Protein AF-A0A497G933-F1 (afdb_monomer)

Radius of gyration: 15.84 Å; Cα contacts (8 Å, |Δi|>4): 96; chains: 1; bounding box: 42×22×44 Å

Sequence (121 aa):
KSIERIADHAQKIASNLLKLVDDIKSKEEVFNKIKEIIISVQGTFKDSVKAFIERKRELAHHLLNARAKKFAENEAKWVNKVIVLNDIRMFALLRLILDSLQRITDYSMDIAEATIDLTVK

pLDDT: mean 89.26, std 9.26, range [53.56, 98.31]

Mean predicted aligned error: 4.33 Å

Foldseek 3Di:
DLVVLLVVLVVLLVVLVVVCVVVCVVPVVLVVLVVVLVVVLVVLLVQLVVCLVVLPLVSLVVSLVVLVPPLVVSVVVSLVVVVVVVDPSNSVSVVSNSVSSNSSSVSSNVSSVVSNVVNVD

Nearest PDB structures (foldseek):
  2mey-assembly1_A  TM=4.871E-01  e=1.724E+00  Blomia tropicalis
  6ch2-assembly1_D  TM=3.378E-01  e=4.302E+00  Salmonella enterica subsp. enterica serovar Typhimurium str. LT2
  6ixe-assembly1_A  TM=1.862E-01  e=4.791E+00  Homo sapiens

Solvent-accessible surface area (backbone atoms only — not comparable to full-atom values): 6446 Å² total; per-residue (Å²): 109,49,69,60,53,37,51,54,29,52,50,52,35,53,61,42,48,62,78,40,58,84,52,43,81,84,41,46,71,61,54,53,54,53,49,53,51,51,53,54,43,51,49,49,37,53,52,18,52,48,18,40,77,68,60,35,46,69,57,19,54,50,51,58,64,49,56,81,60,54,54,67,59,52,48,55,60,47,53,62,61,47,62,75,66,77,45,68,68,59,44,53,42,53,46,56,35,50,56,32,48,51,49,36,46,52,36,22,42,55,40,14,51,54,25,40,64,71,60,76,113

Structure (mmCIF, N/CA/C/O backbone):
data_AF-A0A497G933-F1
#
_entry.id   AF-A0A497G933-F1
#
loop_
_atom_site.group_PDB
_atom_site.id
_atom_site.type_symbol
_atom_site.label_atom_id
_atom_site.label_alt_id
_atom_site.label_comp_id
_atom_site.label_asym_id
_atom_site.label_entity_id
_atom_site.label_seq_id
_atom_site.pdbx_PDB_ins_code
_atom_site.Cartn_x
_atom_site.Cartn_y
_atom_site.Cartn_z
_atom_site.occupancy
_atom_site.B_iso_or_equiv
_atom_site.auth_seq_id
_atom_site.auth_comp_id
_atom_site.auth_asym_id
_atom_site.auth_atom_id
_atom_site.pdbx_PDB_model_num
ATOM 1 N N . LYS A 1 1 ? -6.729 -10.642 9.538 1.00 89.19 1 LYS A N 1
ATOM 2 C CA . LYS A 1 1 ? -6.641 -10.996 8.099 1.00 89.19 1 LYS A CA 1
ATOM 3 C C . LYS A 1 1 ? -6.133 -9.838 7.232 1.00 89.19 1 LYS A C 1
ATOM 5 O O . LYS A 1 1 ? -5.241 -10.065 6.434 1.00 89.19 1 LYS A O 1
ATOM 10 N N . SER A 1 2 ? -6.620 -8.601 7.391 1.00 95.38 2 SER A N 1
ATOM 11 C CA . SER A 1 2 ? -6.146 -7.454 6.584 1.00 95.38 2 SER A CA 1
ATOM 12 C C . SER A 1 2 ? -4.643 -7.164 6.737 1.00 95.38 2 SER A C 1
ATOM 14 O O . SER A 1 2 ? -3.964 -6.988 5.736 1.00 95.38 2 SER A O 1
ATOM 16 N N . ILE A 1 3 ? -4.094 -7.219 7.960 1.00 96.38 3 ILE A N 1
ATOM 17 C CA . ILE A 1 3 ? -2.651 -7.000 8.215 1.00 96.38 3 ILE A CA 1
ATOM 18 C C . ILE A 1 3 ? -1.765 -8.049 7.520 1.00 96.38 3 ILE A C 1
ATOM 20 O O . ILE A 1 3 ? -0.764 -7.698 6.907 1.00 96.38 3 ILE A O 1
ATOM 24 N N . GLU A 1 4 ? -2.146 -9.325 7.579 1.00 97.94 4 GLU A N 1
ATOM 25 C CA . GLU A 1 4 ? -1.450 -10.424 6.891 1.00 97.94 4 GLU A CA 1
ATOM 26 C C . GLU A 1 4 ? -1.413 -10.186 5.375 1.00 97.94 4 GLU A C 1
ATOM 28 O O . GLU A 1 4 ? -0.345 -10.183 4.773 1.00 97.94 4 GLU A O 1
ATOM 33 N N . ARG A 1 5 ? -2.560 -9.852 4.769 1.00 98.00 5 ARG A N 1
ATOM 34 C CA . ARG A 1 5 ? -2.625 -9.534 3.336 1.00 98.00 5 ARG A CA 1
ATOM 35 C C . ARG A 1 5 ? -1.773 -8.314 2.972 1.00 98.00 5 ARG A C 1
ATOM 37 O O . ARG A 1 5 ? -1.163 -8.288 1.907 1.00 98.00 5 ARG A O 1
ATOM 44 N N . ILE A 1 6 ? -1.704 -7.302 3.839 1.00 98.00 6 ILE A N 1
ATOM 45 C CA . ILE A 1 6 ? -0.803 -6.153 3.653 1.00 98.00 6 ILE A CA 1
ATOM 46 C C . ILE A 1 6 ? 0.659 -6.613 3.633 1.00 98.00 6 ILE A C 1
ATOM 48 O O . ILE A 1 6 ? 1.413 -6.169 2.767 1.00 98.00 6 ILE A O 1
ATOM 52 N N . ALA A 1 7 ? 1.052 -7.522 4.529 1.00 97.75 7 ALA A N 1
ATOM 53 C CA . ALA A 1 7 ? 2.399 -8.086 4.549 1.00 97.75 7 ALA A CA 1
ATOM 54 C C . ALA A 1 7 ? 2.721 -8.857 3.255 1.00 97.75 7 ALA A C 1
ATOM 56 O O . ALA A 1 7 ? 3.790 -8.648 2.679 1.00 97.75 7 ALA A O 1
ATOM 57 N N . ASP A 1 8 ? 1.779 -9.647 2.729 1.00 98.31 8 ASP A N 1
ATOM 58 C CA . ASP A 1 8 ? 1.945 -10.338 1.441 1.00 98.31 8 ASP A CA 1
ATOM 59 C C . ASP A 1 8 ? 2.194 -9.353 0.290 1.00 98.31 8 ASP A C 1
ATOM 61 O O . ASP A 1 8 ? 3.053 -9.563 -0.568 1.00 98.31 8 ASP A O 1
ATOM 65 N N . HIS A 1 9 ? 1.455 -8.242 0.255 1.00 98.00 9 HIS A N 1
ATOM 66 C CA . HIS A 1 9 ? 1.656 -7.219 -0.771 1.00 98.00 9 HIS A CA 1
ATOM 67 C C . HIS A 1 9 ? 2.950 -6.431 -0.576 1.00 98.00 9 HIS A C 1
ATOM 69 O O . HIS A 1 9 ? 3.602 -6.098 -1.566 1.00 98.00 9 HIS A O 1
ATOM 75 N N . ALA A 1 10 ? 3.380 -6.192 0.663 1.00 97.56 10 ALA A N 1
ATOM 76 C CA . ALA A 1 10 ? 4.692 -5.615 0.939 1.00 97.56 10 ALA A CA 1
ATOM 77 C C . ALA A 1 10 ? 5.825 -6.523 0.424 1.00 97.56 10 ALA A C 1
ATOM 79 O O . ALA A 1 10 ? 6.766 -6.038 -0.208 1.00 97.56 10 ALA A O 1
ATOM 80 N N . GLN A 1 11 ? 5.699 -7.843 0.601 1.00 98.31 11 GLN A N 1
ATOM 81 C CA . GLN A 1 11 ? 6.633 -8.824 0.047 1.00 98.31 11 GLN A CA 1
ATOM 82 C C . GLN A 1 11 ? 6.647 -8.791 -1.490 1.00 98.31 11 GLN A C 1
ATOM 84 O O . GLN A 1 11 ? 7.724 -8.749 -2.095 1.00 98.31 11 GLN A O 1
ATOM 89 N N . LYS A 1 12 ? 5.476 -8.719 -2.139 1.00 98.00 12 LYS A N 1
ATOM 90 C CA . LYS A 1 12 ? 5.375 -8.575 -3.603 1.00 98.00 12 LYS A CA 1
ATOM 91 C C . LYS A 1 12 ? 6.053 -7.301 -4.105 1.00 98.00 12 LYS A C 1
ATOM 93 O O . LYS A 1 12 ? 6.805 -7.369 -5.079 1.00 98.00 12 LYS A O 1
ATOM 98 N N . ILE A 1 13 ? 5.849 -6.167 -3.432 1.00 96.56 13 ILE A N 1
ATOM 99 C CA . ILE A 1 13 ? 6.516 -4.896 -3.759 1.00 96.56 13 ILE A CA 1
ATOM 100 C C . ILE A 1 13 ? 8.035 -5.067 -3.704 1.00 96.56 13 ILE A C 1
ATOM 102 O O . ILE A 1 13 ? 8.710 -4.762 -4.685 1.00 96.56 13 ILE A O 1
ATOM 106 N N . ALA A 1 14 ? 8.564 -5.612 -2.606 1.00 96.12 14 ALA A N 1
ATOM 107 C CA . ALA A 1 14 ? 10.000 -5.835 -2.449 1.00 96.12 14 ALA A CA 1
ATOM 108 C C . ALA A 1 14 ? 10.567 -6.734 -3.564 1.00 96.12 14 ALA A C 1
ATOM 110 O O . ALA A 1 14 ? 11.590 -6.409 -4.167 1.00 96.12 14 ALA A O 1
ATOM 111 N N . SER A 1 15 ? 9.864 -7.821 -3.899 1.00 97.56 15 SER A N 1
ATOM 112 C CA . SER A 1 15 ? 10.293 -8.762 -4.942 1.00 97.56 15 SER A CA 1
ATOM 113 C C . SER A 1 15 ? 10.348 -8.140 -6.344 1.00 97.56 15 SER A C 1
ATOM 115 O O . SER A 1 15 ? 11.232 -8.471 -7.133 1.00 97.56 15 SER A O 1
ATOM 117 N N . ASN A 1 16 ? 9.427 -7.227 -6.666 1.00 95.69 16 ASN A N 1
ATOM 118 C CA . ASN A 1 16 ? 9.408 -6.545 -7.958 1.00 95.69 16 ASN A CA 1
ATOM 119 C C . ASN A 1 16 ? 10.403 -5.384 -8.003 1.00 95.69 16 ASN A C 1
ATOM 121 O O . ASN A 1 16 ? 11.010 -5.159 -9.046 1.00 95.69 16 ASN A O 1
ATOM 125 N N . LEU A 1 17 ? 10.629 -4.697 -6.879 1.00 92.81 17 LEU A N 1
ATOM 126 C CA . LEU A 1 17 ? 11.635 -3.642 -6.786 1.00 92.81 17 LEU A CA 1
ATOM 127 C C . LEU A 1 17 ? 13.056 -4.195 -6.959 1.00 92.81 17 LEU A C 1
ATOM 129 O O . LEU A 1 17 ? 13.876 -3.567 -7.621 1.00 92.81 17 LEU A O 1
ATOM 133 N N . LEU A 1 18 ? 13.335 -5.396 -6.440 1.00 95.12 18 LEU A N 1
ATOM 134 C CA . LEU A 1 18 ? 14.633 -6.055 -6.615 1.00 95.12 18 LEU A CA 1
ATOM 135 C C . LEU A 1 18 ? 14.973 -6.294 -8.096 1.00 95.12 18 LEU A C 1
ATOM 137 O O . LEU A 1 18 ? 16.121 -6.146 -8.495 1.00 95.12 18 LEU A O 1
ATOM 141 N N . LYS A 1 19 ? 13.968 -6.591 -8.929 1.00 95.06 19 LYS A N 1
ATOM 142 C CA . LYS A 1 19 ? 14.131 -6.775 -10.385 1.00 95.06 19 LYS A CA 1
ATOM 143 C C . LYS A 1 19 ? 14.421 -5.470 -11.137 1.00 95.06 19 LYS A C 1
ATOM 145 O O . LYS A 1 19 ? 14.743 -5.517 -12.319 1.00 95.06 19 LYS A O 1
ATOM 150 N N . LEU A 1 20 ? 14.260 -4.331 -10.466 1.00 91.75 20 LEU A N 1
ATOM 151 C CA . LEU A 1 20 ? 14.456 -2.987 -10.999 1.00 91.75 20 LEU A CA 1
ATOM 152 C C . LEU A 1 20 ? 15.692 -2.294 -10.409 1.00 91.75 20 LEU A C 1
ATOM 154 O O . LEU A 1 20 ? 15.926 -1.131 -10.717 1.00 91.75 20 LEU A O 1
ATOM 158 N N . VAL A 1 21 ? 16.471 -2.961 -9.547 1.00 88.81 21 VAL A N 1
ATOM 159 C CA . VAL A 1 21 ? 17.536 -2.314 -8.757 1.00 88.81 21 VAL A CA 1
ATOM 160 C C . VAL A 1 21 ? 18.577 -1.599 -9.625 1.00 88.81 21 VAL A C 1
ATOM 162 O O . VAL A 1 21 ? 18.984 -0.483 -9.301 1.00 88.81 21 VAL A O 1
ATOM 165 N N . ASP A 1 22 ? 18.929 -2.190 -10.766 1.00 89.31 22 ASP A N 1
ATOM 166 C CA . ASP A 1 22 ? 19.905 -1.627 -11.703 1.00 89.31 22 ASP A CA 1
ATOM 167 C C . ASP A 1 22 ? 19.340 -0.430 -12.487 1.00 89.31 22 ASP A C 1
ATOM 169 O O . ASP A 1 22 ? 20.084 0.466 -12.885 1.00 89.31 22 ASP A O 1
ATOM 173 N N . ASP A 1 23 ? 18.014 -0.361 -12.651 1.00 87.12 23 ASP A N 1
ATOM 174 C CA . ASP A 1 23 ? 17.331 0.735 -13.342 1.00 87.12 23 ASP A CA 1
ATOM 175 C C . ASP A 1 23 ? 17.263 2.014 -12.489 1.00 87.12 23 ASP A C 1
ATOM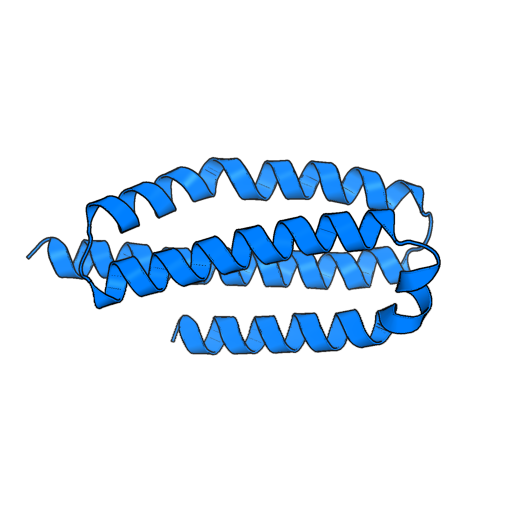 177 O O . ASP A 1 23 ? 17.187 3.115 -13.046 1.00 87.12 23 ASP A O 1
ATOM 181 N N . ILE A 1 24 ? 17.321 1.891 -11.152 1.00 81.12 24 ILE A N 1
ATOM 182 C CA . ILE A 1 24 ? 17.039 2.983 -10.201 1.00 81.12 24 ILE A CA 1
ATOM 183 C C . ILE A 1 24 ? 17.895 4.218 -10.466 1.00 81.12 24 ILE A C 1
ATOM 185 O O . ILE A 1 24 ? 17.362 5.325 -10.550 1.00 81.12 24 ILE A O 1
ATOM 189 N N . LYS A 1 25 ? 19.211 4.038 -10.632 1.00 80.62 25 LYS A N 1
ATOM 190 C CA . LYS A 1 25 ? 20.144 5.163 -10.819 1.00 80.62 25 LYS A CA 1
ATOM 191 C C . LYS A 1 25 ? 19.870 5.935 -12.107 1.00 80.62 25 LYS A C 1
ATOM 193 O O . LYS A 1 25 ? 19.998 7.151 -12.129 1.00 80.62 25 LYS A O 1
ATOM 198 N N . SER A 1 26 ? 19.493 5.232 -13.171 1.00 84.25 26 SER A N 1
ATOM 199 C CA . SER A 1 26 ? 19.254 5.839 -14.485 1.00 84.25 26 SER A CA 1
ATOM 200 C C . SER A 1 26 ? 17.885 6.515 -14.615 1.00 84.25 26 SER A C 1
ATOM 202 O O . SER A 1 26 ? 17.660 7.259 -15.565 1.00 84.25 26 SER A O 1
ATOM 204 N N . LYS A 1 27 ? 16.956 6.249 -13.684 1.00 85.12 27 LYS A N 1
ATOM 205 C CA . LYS A 1 27 ? 15.534 6.628 -13.790 1.00 85.12 27 LYS A CA 1
ATOM 206 C C . LYS A 1 27 ? 15.000 7.211 -12.480 1.00 85.12 27 LYS A C 1
ATOM 208 O O . LYS A 1 27 ? 13.858 6.961 -12.089 1.00 85.12 27 LYS A O 1
ATOM 213 N N . GLU A 1 28 ? 15.836 7.990 -11.798 1.00 85.88 28 GLU A N 1
ATOM 214 C CA . GLU A 1 28 ? 15.597 8.474 -10.435 1.00 85.88 28 GLU A CA 1
ATOM 215 C C . GLU A 1 28 ? 14.240 9.179 -10.269 1.00 85.88 28 GLU A C 1
ATOM 217 O O . GLU A 1 28 ? 13.536 8.931 -9.293 1.00 85.88 28 GLU A O 1
ATOM 222 N N . GLU A 1 29 ? 13.812 9.991 -11.242 1.00 84.50 29 GLU A N 1
ATOM 223 C CA . GLU A 1 29 ? 12.535 10.717 -11.174 1.00 84.50 29 GLU A CA 1
ATOM 224 C C . GLU A 1 29 ? 11.327 9.776 -11.006 1.00 84.50 29 GLU A C 1
ATOM 226 O O . GLU A 1 29 ? 10.422 10.039 -10.207 1.00 84.50 29 GLU A O 1
ATOM 231 N N . VAL A 1 30 ? 11.320 8.640 -11.711 1.00 85.25 30 VAL A N 1
ATOM 232 C CA . VAL A 1 30 ? 10.236 7.652 -11.613 1.00 85.25 30 VAL A CA 1
ATOM 233 C C . VAL A 1 30 ? 10.245 6.949 -10.264 1.00 85.25 30 VAL A C 1
ATOM 235 O O . VAL A 1 30 ? 9.180 6.756 -9.666 1.00 85.25 30 VAL A O 1
ATOM 238 N N . PHE A 1 31 ? 11.430 6.625 -9.746 1.00 87.44 31 PHE A N 1
ATOM 239 C CA . PHE A 1 31 ? 11.564 6.011 -8.427 1.00 87.44 31 PHE A CA 1
ATOM 240 C C . PHE A 1 31 ? 11.251 6.987 -7.286 1.00 87.44 31 PHE A C 1
ATOM 242 O O . PHE A 1 31 ? 10.645 6.594 -6.291 1.00 87.44 31 PHE A O 1
ATOM 249 N N . ASN A 1 32 ? 11.557 8.273 -7.440 1.00 87.38 32 ASN A N 1
ATOM 250 C CA . ASN A 1 32 ? 11.140 9.300 -6.491 1.00 87.38 32 ASN A CA 1
ATOM 251 C C . ASN A 1 32 ? 9.612 9.419 -6.464 1.00 87.38 32 ASN A C 1
ATOM 253 O O . ASN A 1 32 ? 9.012 9.418 -5.388 1.00 87.38 32 ASN A O 1
ATOM 257 N N . LYS A 1 33 ? 8.954 9.390 -7.629 1.00 84.19 33 LYS A N 1
ATOM 258 C CA . LYS A 1 33 ? 7.489 9.439 -7.678 1.00 84.19 33 LYS A CA 1
ATOM 259 C C . LYS A 1 33 ? 6.833 8.203 -7.063 1.00 84.19 33 LYS A C 1
ATOM 261 O O . LYS A 1 33 ? 5.867 8.344 -6.316 1.00 84.19 33 LYS A O 1
ATOM 266 N N . ILE A 1 34 ? 7.340 6.996 -7.333 1.00 86.75 34 ILE A N 1
ATOM 267 C CA . ILE A 1 34 ? 6.767 5.790 -6.714 1.00 86.75 34 ILE A CA 1
ATOM 268 C C . ILE A 1 34 ? 7.008 5.774 -5.198 1.00 86.75 34 ILE A C 1
ATOM 270 O O . ILE A 1 34 ? 6.129 5.366 -4.443 1.00 86.75 34 ILE A O 1
ATOM 274 N N . LYS A 1 35 ? 8.147 6.304 -4.732 1.00 89.00 35 LYS A N 1
ATOM 275 C CA . LYS A 1 35 ? 8.450 6.470 -3.305 1.00 89.00 35 LYS A CA 1
ATOM 276 C C . LYS A 1 35 ? 7.453 7.396 -2.605 1.00 89.00 35 LYS A C 1
ATOM 278 O O . LYS A 1 35 ? 7.006 7.062 -1.511 1.00 89.00 35 LYS A O 1
ATOM 283 N N . GLU A 1 36 ? 7.054 8.506 -3.226 1.00 88.31 36 GLU A N 1
ATOM 284 C CA . GLU A 1 36 ? 5.999 9.382 -2.687 1.00 88.31 36 GLU A CA 1
ATOM 285 C C . GLU A 1 36 ? 4.674 8.629 -2.489 1.00 88.31 36 GLU A C 1
ATOM 287 O O . GLU A 1 36 ? 4.036 8.750 -1.440 1.00 88.31 36 GLU A O 1
ATOM 292 N N . ILE A 1 37 ? 4.280 7.809 -3.470 1.00 88.19 37 ILE A N 1
ATOM 293 C CA . ILE A 1 37 ? 3.059 6.994 -3.388 1.00 88.19 37 ILE A CA 1
ATOM 294 C C . ILE A 1 37 ? 3.182 5.979 -2.245 1.00 88.19 37 ILE A C 1
ATOM 296 O O . ILE A 1 37 ? 2.275 5.876 -1.419 1.00 88.19 37 ILE A O 1
ATOM 300 N N . ILE A 1 38 ? 4.319 5.280 -2.143 1.00 90.75 38 ILE A N 1
ATOM 301 C CA . ILE A 1 38 ? 4.592 4.321 -1.061 1.00 90.75 38 ILE A CA 1
ATOM 302 C C . ILE A 1 38 ? 4.456 4.993 0.310 1.00 90.75 38 ILE A C 1
ATOM 304 O O . ILE A 1 38 ? 3.781 4.452 1.184 1.00 90.75 38 ILE A O 1
ATOM 308 N N . ILE A 1 39 ? 5.046 6.177 0.502 1.00 91.75 39 ILE A N 1
ATOM 309 C CA . ILE A 1 39 ? 4.966 6.925 1.767 1.00 91.75 39 ILE A CA 1
ATOM 310 C C . ILE A 1 39 ? 3.511 7.286 2.097 1.00 91.75 39 ILE A C 1
ATOM 312 O O . ILE A 1 39 ? 3.073 7.102 3.234 1.00 91.75 39 ILE A O 1
ATOM 316 N N . SER A 1 40 ? 2.735 7.739 1.108 1.00 90.12 40 SER A N 1
ATOM 317 C CA . SER A 1 40 ? 1.311 8.046 1.295 1.00 90.12 40 SER A CA 1
ATOM 318 C C . SER A 1 40 ? 0.496 6.811 1.708 1.00 90.12 40 SER A C 1
ATOM 320 O O . SER A 1 40 ? -0.354 6.886 2.600 1.00 90.12 40 SER A O 1
ATOM 322 N N . VAL A 1 41 ? 0.750 5.661 1.079 1.00 91.94 41 VAL A N 1
ATOM 323 C CA . VAL A 1 41 ? 0.071 4.393 1.396 1.00 91.94 41 VAL A CA 1
ATOM 324 C C . VAL A 1 41 ? 0.476 3.884 2.781 1.00 91.94 41 VAL A C 1
ATOM 326 O O . VAL A 1 41 ? -0.384 3.470 3.555 1.00 91.94 41 VAL A O 1
ATOM 329 N N . GLN A 1 42 ? 1.756 3.992 3.148 1.00 93.94 42 GLN A N 1
ATOM 330 C CA . GLN A 1 42 ? 2.231 3.673 4.497 1.00 93.94 42 GLN A CA 1
ATOM 331 C C . GLN A 1 42 ? 1.568 4.547 5.567 1.00 93.94 42 GLN A C 1
ATOM 333 O O . GLN A 1 42 ? 1.206 4.031 6.623 1.00 93.94 42 GLN A O 1
ATOM 338 N N . GLY A 1 43 ? 1.394 5.847 5.307 1.00 94.00 43 GLY A N 1
ATOM 339 C CA . GLY A 1 43 ? 0.653 6.747 6.196 1.00 94.00 43 GLY A CA 1
ATOM 340 C C . GLY A 1 43 ? -0.790 6.283 6.394 1.00 94.00 43 GLY A C 1
ATOM 341 O O . GLY A 1 43 ? -1.231 6.113 7.524 1.00 94.00 43 GLY A O 1
ATOM 342 N N . THR A 1 44 ? -1.475 5.949 5.298 1.00 93.62 44 THR A N 1
ATOM 343 C CA . THR A 1 44 ? -2.855 5.430 5.326 1.00 93.62 44 THR A CA 1
ATOM 344 C C . THR A 1 44 ? -2.976 4.157 6.169 1.00 93.62 44 THR A C 1
ATOM 346 O O . THR A 1 44 ? -3.875 4.042 7.002 1.00 93.62 44 THR A O 1
ATOM 349 N N . PHE A 1 45 ? -2.047 3.213 5.998 1.00 96.44 45 PHE A N 1
ATOM 350 C CA . PHE A 1 45 ? -2.010 1.996 6.804 1.00 96.44 45 PHE A CA 1
ATOM 351 C C . PHE A 1 45 ? -1.798 2.305 8.290 1.00 96.44 45 PHE A C 1
ATOM 353 O O . PHE A 1 45 ? -2.571 1.836 9.127 1.00 96.44 45 PHE A O 1
ATOM 360 N N . LYS A 1 46 ? -0.801 3.131 8.629 1.00 97.19 46 LYS A N 1
ATOM 361 C CA . LYS A 1 46 ? -0.528 3.526 10.020 1.00 97.19 46 LYS A CA 1
ATOM 362 C C . LYS A 1 46 ? -1.743 4.176 10.675 1.00 97.19 46 LYS A C 1
ATOM 364 O O . LYS A 1 46 ? -2.095 3.802 11.791 1.00 97.19 46 LYS A O 1
ATOM 369 N N . ASP A 1 47 ? -2.400 5.092 9.974 1.00 96.94 47 ASP A N 1
ATOM 370 C CA . ASP A 1 47 ? -3.582 5.783 10.480 1.00 96.94 47 ASP A CA 1
ATOM 371 C C . ASP A 1 47 ? -4.764 4.825 10.671 1.00 96.94 47 ASP A C 1
ATOM 373 O O . ASP A 1 47 ? -5.457 4.925 11.681 1.00 96.94 47 ASP A O 1
ATOM 377 N N . SER A 1 48 ? -4.963 3.852 9.771 1.00 97.06 48 SER A N 1
ATOM 378 C CA . SER A 1 48 ? -6.007 2.828 9.938 1.00 97.06 48 SER A CA 1
ATOM 379 C C . SER A 1 48 ? -5.782 1.957 11.175 1.00 97.06 48 SER A C 1
ATOM 381 O O . SER A 1 48 ? -6.704 1.736 11.959 1.00 97.06 48 SER A O 1
ATOM 383 N N . VAL A 1 49 ? -4.540 1.523 11.409 1.00 98.00 49 VAL A N 1
ATOM 384 C CA . VAL A 1 49 ? -4.177 0.718 12.583 1.00 98.00 49 VAL A CA 1
ATOM 385 C C . VAL A 1 49 ? -4.320 1.542 13.857 1.00 98.00 49 VAL A C 1
ATOM 387 O O . VAL A 1 49 ? -4.853 1.050 14.850 1.00 98.00 49 VAL A O 1
ATOM 390 N N . LYS A 1 50 ? -3.899 2.811 13.826 1.00 97.88 50 LYS A N 1
ATOM 391 C CA . LYS A 1 50 ? -4.081 3.743 14.940 1.00 97.88 50 LYS A CA 1
ATOM 392 C C . LYS A 1 50 ? -5.559 3.939 15.266 1.00 97.88 50 LYS A C 1
ATOM 394 O O . LYS A 1 50 ? -5.932 3.831 16.431 1.00 97.88 50 LYS A O 1
ATOM 399 N N . ALA A 1 51 ? -6.397 4.186 14.256 1.00 97.38 51 ALA A N 1
ATOM 400 C CA . ALA A 1 51 ? -7.838 4.333 14.431 1.00 97.38 51 ALA A CA 1
ATOM 401 C C . ALA A 1 51 ? -8.443 3.101 15.110 1.00 97.38 51 ALA A C 1
ATOM 403 O O . ALA A 1 51 ? -9.203 3.245 16.065 1.00 97.38 51 ALA A O 1
ATOM 404 N N . PHE A 1 52 ? -8.042 1.909 14.667 1.00 97.50 52 PHE A N 1
ATOM 405 C CA . PHE A 1 52 ? -8.511 0.643 15.214 1.00 97.50 52 PHE A CA 1
ATOM 406 C C . PHE A 1 52 ? -8.091 0.429 16.672 1.00 97.50 52 PHE A C 1
ATOM 408 O O . PHE A 1 52 ? -8.943 0.192 17.529 1.00 97.50 52 PHE A O 1
ATOM 415 N N . ILE A 1 53 ? -6.792 0.549 16.975 1.00 97.12 53 ILE A N 1
ATOM 416 C CA . ILE A 1 53 ? -6.251 0.337 18.329 1.00 97.12 53 ILE A CA 1
ATOM 417 C C . ILE A 1 53 ? -6.853 1.339 19.318 1.00 97.12 53 ILE A C 1
ATOM 419 O O . ILE A 1 53 ? -7.245 0.966 20.421 1.00 97.12 53 ILE A O 1
ATOM 423 N N . GLU A 1 54 ? -6.952 2.607 18.917 1.00 97.25 54 GLU A N 1
ATOM 424 C CA . GLU A 1 54 ? -7.446 3.691 19.770 1.00 97.25 54 GLU A CA 1
ATOM 425 C C . G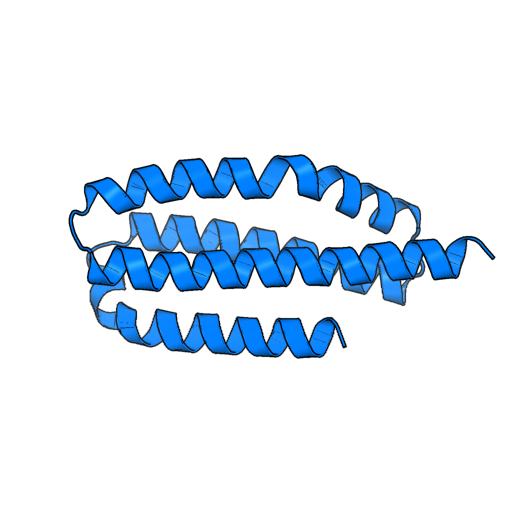LU A 1 54 ? -8.979 3.842 19.727 1.00 97.25 54 GLU A C 1
ATOM 427 O O . GLU A 1 54 ? -9.514 4.749 20.360 1.00 97.25 54 GLU A O 1
ATOM 432 N N . ARG A 1 55 ? -9.697 2.990 18.975 1.00 95.38 55 ARG A N 1
ATOM 433 C CA . ARG A 1 55 ? -11.156 3.064 18.745 1.00 95.38 55 ARG A CA 1
ATOM 434 C C . ARG A 1 55 ? -11.639 4.448 18.281 1.00 95.38 55 ARG A C 1
ATOM 436 O O . ARG A 1 55 ? -12.733 4.898 18.622 1.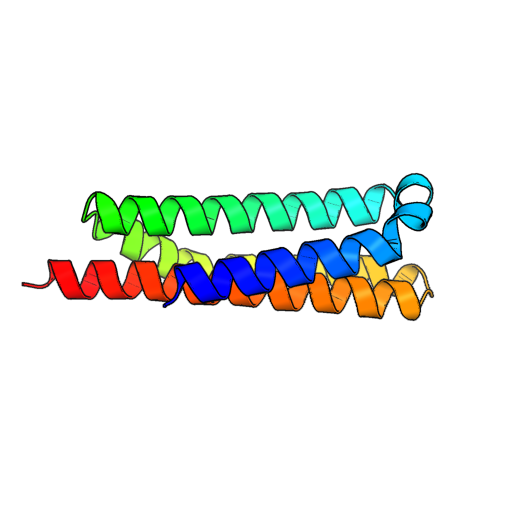00 95.38 55 ARG A O 1
ATOM 443 N N . LYS A 1 56 ? -10.830 5.143 17.478 1.00 96.50 56 LYS A N 1
ATOM 444 C CA . LYS A 1 56 ? -11.124 6.496 16.983 1.00 96.50 56 LYS A CA 1
ATOM 445 C C . LYS A 1 56 ? -12.000 6.458 15.734 1.00 96.50 56 LYS A C 1
ATOM 447 O O . LYS A 1 56 ? -11.500 6.528 14.611 1.00 96.50 56 LYS A O 1
ATOM 452 N N . ARG A 1 57 ? -13.317 6.419 15.943 1.00 94.88 57 ARG A N 1
ATOM 453 C CA . ARG A 1 57 ? -14.343 6.428 14.885 1.00 94.88 57 ARG A CA 1
ATOM 454 C C . ARG A 1 57 ? -14.172 7.567 13.871 1.00 94.88 57 ARG A C 1
ATOM 456 O O . ARG A 1 57 ? -14.209 7.321 12.671 1.00 94.88 57 ARG A O 1
ATOM 463 N N . GLU A 1 58 ? -13.936 8.792 14.338 1.00 95.12 58 GLU A N 1
ATOM 464 C CA . GLU A 1 58 ? -13.778 9.966 13.462 1.00 95.12 58 GLU A CA 1
ATOM 465 C C . GLU A 1 58 ? -12.578 9.835 12.514 1.00 95.12 58 GLU A C 1
ATOM 467 O O . GLU A 1 58 ? -12.664 10.169 11.332 1.00 95.12 58 GLU A O 1
ATOM 472 N N . LEU A 1 59 ? -11.462 9.283 13.008 1.00 95.50 59 LEU A N 1
ATOM 473 C CA . LEU A 1 59 ? -10.283 9.029 12.179 1.00 95.50 59 LEU A CA 1
ATOM 474 C C . LEU A 1 59 ? -10.581 7.967 11.112 1.00 95.50 59 LEU A C 1
ATOM 476 O O . LEU A 1 59 ? -10.186 8.133 9.959 1.00 95.50 59 LEU A O 1
ATOM 480 N N . ALA A 1 60 ? -11.312 6.910 11.473 1.00 95.50 60 ALA A N 1
ATOM 481 C CA . ALA A 1 60 ? -11.737 5.881 10.529 1.00 95.50 60 ALA A CA 1
ATOM 482 C C . ALA A 1 60 ? -12.658 6.440 9.427 1.00 95.50 60 ALA A C 1
ATOM 484 O O . ALA A 1 60 ? -12.411 6.191 8.246 1.00 95.50 60 ALA A O 1
ATOM 485 N N . HIS A 1 61 ? -13.648 7.269 9.781 1.00 94.06 61 HIS A N 1
ATOM 486 C CA . HIS A 1 61 ? -14.510 7.955 8.805 1.00 94.06 61 HIS A CA 1
ATOM 487 C C . HIS A 1 61 ? -13.715 8.859 7.862 1.00 94.06 61 HIS A C 1
ATOM 489 O O . HIS A 1 61 ? -13.918 8.832 6.646 1.00 94.06 61 HIS A O 1
ATOM 495 N N . HIS A 1 62 ? -12.769 9.634 8.398 1.00 93.19 62 HIS A N 1
ATOM 496 C CA . HIS A 1 62 ? -11.905 10.483 7.581 1.00 93.19 62 HIS A CA 1
ATOM 497 C C . HIS A 1 62 ? -11.085 9.669 6.564 1.00 93.19 62 HIS A C 1
ATOM 499 O O . HIS A 1 62 ? -10.973 10.072 5.404 1.00 93.19 62 HIS A O 1
ATOM 505 N N . LEU A 1 63 ? -10.542 8.514 6.964 1.00 93.19 63 LEU A N 1
ATOM 506 C CA . LEU A 1 63 ? -9.780 7.635 6.069 1.00 93.19 63 LEU A CA 1
ATOM 507 C C . LEU A 1 63 ? -10.633 7.103 4.910 1.00 93.19 63 LEU A C 1
ATOM 509 O O . LEU A 1 63 ? -10.197 7.185 3.758 1.00 93.19 63 LEU A O 1
ATOM 513 N N . LEU A 1 64 ? -11.853 6.632 5.194 1.00 91.06 64 LEU A N 1
ATOM 514 C CA . LEU A 1 64 ? -12.779 6.146 4.165 1.00 91.06 64 LEU A CA 1
ATOM 515 C C . LEU A 1 64 ? -13.121 7.243 3.145 1.00 91.06 64 LEU A C 1
ATOM 517 O O . LEU A 1 64 ? -13.081 7.001 1.938 1.00 91.06 64 LEU A O 1
ATOM 521 N N . ASN A 1 65 ? -13.354 8.472 3.614 1.00 86.62 65 ASN A N 1
ATOM 522 C CA . ASN A 1 65 ? -13.623 9.621 2.745 1.00 86.62 65 ASN A CA 1
ATOM 523 C C . ASN A 1 65 ? -12.400 10.029 1.903 1.00 86.62 65 ASN A C 1
ATOM 525 O O . ASN A 1 65 ? -12.535 10.406 0.736 1.00 86.62 65 ASN A O 1
ATOM 529 N N . ALA A 1 66 ? -11.192 9.943 2.466 1.00 81.19 66 ALA A N 1
ATOM 530 C CA . ALA A 1 66 ? -9.956 10.305 1.774 1.00 81.19 66 ALA A CA 1
ATOM 531 C C . ALA A 1 66 ? -9.569 9.310 0.660 1.00 81.19 66 ALA A C 1
ATOM 533 O O . ALA A 1 66 ? -8.957 9.714 -0.337 1.00 81.19 66 ALA A O 1
ATOM 534 N N . ARG A 1 67 ? -9.940 8.026 0.798 1.00 73.31 67 ARG A N 1
ATOM 535 C CA . ARG A 1 67 ? -9.655 6.955 -0.178 1.00 73.31 67 ARG A CA 1
ATOM 536 C C . ARG A 1 67 ? -10.171 7.279 -1.578 1.00 73.31 67 ARG A C 1
ATOM 538 O O . ARG A 1 67 ? -9.450 7.074 -2.551 1.00 73.31 67 ARG A O 1
ATOM 545 N N . ALA A 1 68 ? -11.393 7.806 -1.675 1.00 57.31 68 ALA A N 1
ATOM 546 C CA . ALA A 1 68 ? -12.089 8.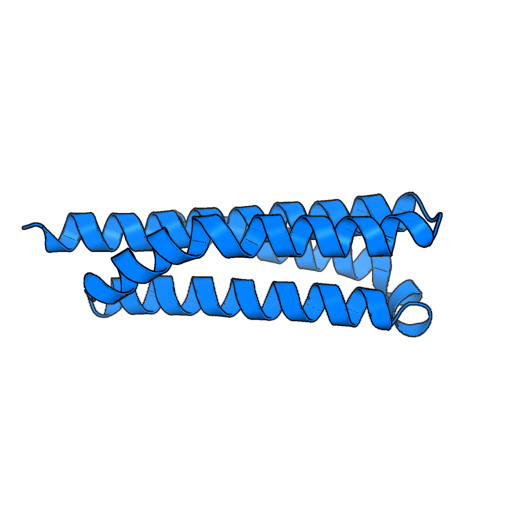011 -2.946 1.00 57.31 68 ALA A CA 1
ATOM 547 C C . ALA A 1 68 ? -11.395 9.018 -3.882 1.00 57.31 68 ALA A C 1
ATOM 549 O O . ALA A 1 68 ? -11.590 8.954 -5.091 1.00 57.31 68 ALA A O 1
ATOM 550 N N . LYS A 1 69 ? -10.574 9.934 -3.346 1.00 63.47 69 LYS A N 1
ATOM 551 C CA . LYS A 1 69 ? -9.928 10.996 -4.138 1.00 63.47 69 LYS A CA 1
ATOM 552 C C . LYS A 1 69 ? -8.450 10.745 -4.442 1.00 63.47 69 LYS A C 1
ATOM 554 O O . LYS A 1 69 ? -7.989 11.049 -5.534 1.00 63.47 69 LYS A O 1
ATOM 559 N N . LYS A 1 70 ? -7.676 10.205 -3.495 1.00 69.38 70 LYS A N 1
ATOM 560 C CA . LYS A 1 70 ? -6.205 10.313 -3.567 1.00 69.38 70 LYS A CA 1
ATOM 561 C C . LYS A 1 70 ? -5.493 9.265 -4.417 1.00 69.38 70 LYS A C 1
ATOM 563 O O . LYS A 1 70 ? -4.438 9.580 -4.963 1.00 69.38 70 LYS A O 1
ATOM 568 N N . PHE A 1 71 ? -5.983 8.029 -4.501 1.00 69.88 71 PHE A N 1
ATOM 569 C CA . PHE A 1 71 ? -5.201 6.986 -5.175 1.00 69.88 71 PHE A CA 1
ATOM 570 C C . PHE A 1 71 ? -5.314 7.075 -6.701 1.00 69.88 71 PHE A C 1
ATOM 572 O O . PHE A 1 71 ? -4.291 7.152 -7.376 1.00 69.88 71 PHE A O 1
ATOM 579 N N . ALA A 1 72 ? -6.535 7.176 -7.235 1.00 68.69 72 ALA A N 1
ATOM 580 C CA . ALA A 1 72 ? -6.782 7.226 -8.679 1.00 68.69 72 ALA A CA 1
ATOM 581 C C . ALA A 1 72 ? -6.085 8.418 -9.368 1.00 68.69 72 ALA A C 1
ATOM 583 O O . ALA A 1 72 ? -5.491 8.270 -10.436 1.00 68.69 72 ALA A O 1
ATOM 584 N N . GLU A 1 73 ? -6.085 9.595 -8.733 1.00 72.06 73 GLU A N 1
ATOM 585 C CA . GLU A 1 73 ? -5.397 10.781 -9.261 1.00 72.06 73 GLU A CA 1
ATOM 586 C C . GLU A 1 73 ? -3.871 10.608 -9.303 1.00 72.06 73 GLU A C 1
ATOM 588 O O . GLU A 1 73 ? -3.212 11.054 -10.248 1.00 72.06 73 GLU A O 1
ATOM 593 N N . ASN A 1 74 ? -3.292 9.964 -8.286 1.00 72.44 74 ASN A N 1
ATOM 594 C CA . ASN A 1 74 ? -1.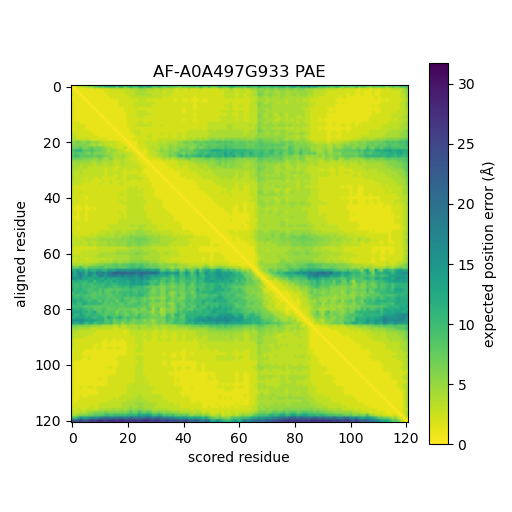856 9.703 -8.229 1.00 72.44 74 ASN A CA 1
ATOM 595 C C . ASN A 1 74 ? -1.435 8.604 -9.209 1.00 72.44 74 ASN A C 1
ATOM 597 O O . ASN A 1 74 ? -0.376 8.720 -9.828 1.00 72.44 74 ASN A O 1
ATOM 601 N N . GLU A 1 75 ?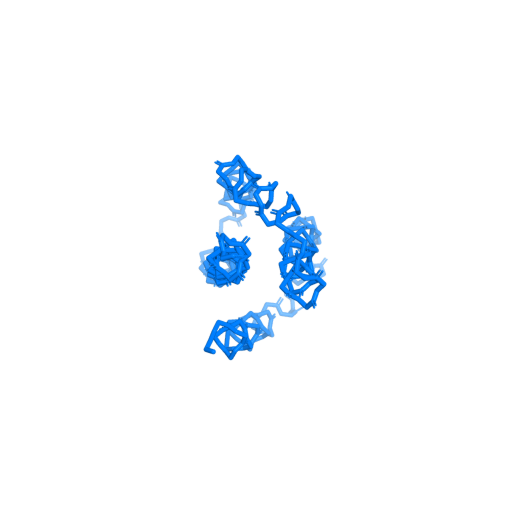 -2.273 7.583 -9.392 1.00 73.75 75 GLU A N 1
ATOM 602 C CA . GLU A 1 75 ? -2.054 6.506 -10.354 1.00 73.75 75 GLU A CA 1
ATOM 603 C C . GLU A 1 75 ? -2.013 7.046 -11.788 1.00 73.75 75 GLU A C 1
ATOM 605 O O . GLU A 1 75 ? -1.034 6.819 -12.498 1.00 73.75 75 GLU A O 1
ATOM 610 N N . ALA A 1 76 ? -3.012 7.834 -12.198 1.00 73.81 76 ALA A N 1
ATOM 611 C CA . ALA A 1 76 ? -3.082 8.391 -13.550 1.00 73.81 76 ALA A CA 1
ATOM 612 C C . ALA A 1 76 ? -1.866 9.274 -13.883 1.00 73.81 76 ALA A C 1
ATOM 614 O O . ALA A 1 76 ? -1.259 9.147 -14.950 1.00 73.81 76 ALA A O 1
ATOM 615 N N . LYS A 1 77 ? -1.454 10.139 -12.943 1.00 75.44 77 LYS A N 1
ATOM 616 C CA . LYS A 1 77 ? -0.261 10.989 -13.104 1.00 75.44 77 LYS A CA 1
ATOM 617 C C . LYS A 1 77 ? 1.016 10.167 -13.241 1.00 75.44 77 LYS A C 1
ATOM 619 O O . LYS A 1 77 ? 1.912 10.549 -13.990 1.00 75.44 77 LYS A O 1
ATOM 624 N N . TRP A 1 78 ? 1.117 9.064 -12.508 1.00 79.00 78 TRP A N 1
ATOM 625 C CA . TRP A 1 78 ? 2.292 8.208 -12.536 1.00 79.00 78 TRP A CA 1
ATOM 626 C C . TRP A 1 78 ? 2.353 7.369 -13.823 1.00 79.00 78 TRP A C 1
ATOM 628 O O . TRP A 1 78 ? 3.402 7.329 -14.463 1.00 79.00 78 TRP A O 1
ATOM 638 N N . VAL A 1 79 ? 1.232 6.785 -14.265 1.00 76.38 79 VAL A N 1
ATOM 639 C CA . VAL A 1 79 ? 1.157 5.977 -15.500 1.00 76.38 79 VAL A CA 1
ATOM 640 C C . VAL A 1 79 ? 1.615 6.791 -16.707 1.00 76.38 79 VAL A C 1
ATOM 642 O O . VAL A 1 79 ? 2.449 6.322 -17.483 1.00 76.38 79 VAL A O 1
ATOM 645 N N . ASN A 1 80 ? 1.159 8.042 -16.808 1.00 76.88 80 ASN A N 1
ATOM 646 C CA . ASN A 1 80 ? 1.566 8.941 -17.884 1.00 76.88 80 ASN A C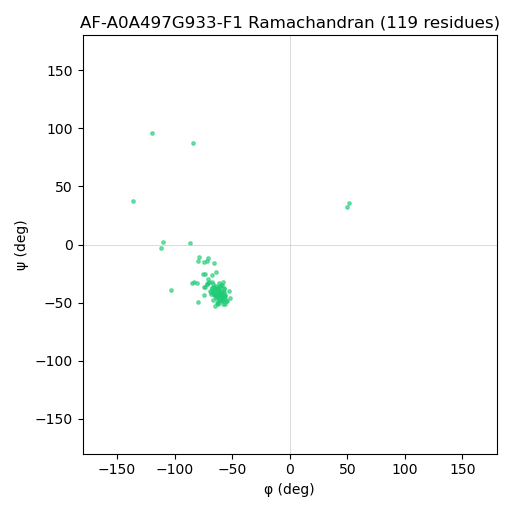A 1
ATOM 647 C C . ASN A 1 80 ? 3.077 9.205 -17.898 1.00 76.88 80 ASN A C 1
ATOM 649 O O . ASN A 1 80 ? 3.645 9.296 -18.978 1.00 76.88 80 ASN A O 1
ATOM 653 N N . LYS A 1 81 ? 3.743 9.282 -16.736 1.00 74.19 81 L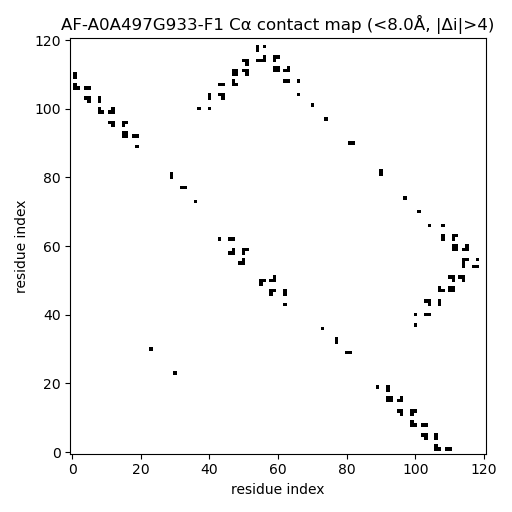YS A N 1
ATOM 654 C CA . LYS A 1 81 ? 5.204 9.466 -16.663 1.00 74.19 81 LYS A CA 1
ATOM 655 C C . LYS A 1 81 ? 5.989 8.225 -17.084 1.00 74.19 81 LYS A C 1
ATOM 657 O O . LYS A 1 81 ? 7.067 8.356 -17.651 1.00 74.19 81 LYS A O 1
ATOM 662 N N . VAL A 1 82 ? 5.478 7.029 -16.802 1.00 77.38 82 VAL A N 1
ATOM 663 C CA . VAL A 1 82 ? 6.218 5.786 -17.074 1.00 77.38 82 VAL A CA 1
ATOM 664 C C . VAL A 1 82 ? 6.062 5.328 -18.519 1.00 77.38 82 VAL A C 1
ATOM 666 O O . VAL A 1 82 ? 7.017 4.807 -19.087 1.00 77.38 82 VAL A O 1
ATOM 669 N N . ILE A 1 83 ? 4.911 5.579 -19.150 1.00 75.25 83 ILE A N 1
ATOM 670 C CA . ILE A 1 83 ? 4.691 5.246 -20.568 1.00 75.25 83 ILE A CA 1
ATOM 671 C C . ILE A 1 83 ? 5.714 5.945 -21.478 1.00 75.25 83 ILE A C 1
ATOM 673 O O . ILE A 1 83 ? 6.184 5.345 -22.443 1.00 75.25 83 ILE A O 1
ATOM 677 N N . VAL A 1 84 ? 6.130 7.172 -21.142 1.00 77.94 84 VAL A N 1
ATOM 678 C CA . VAL A 1 84 ? 7.102 7.944 -21.942 1.00 77.94 84 VAL A CA 1
ATOM 679 C C . VAL A 1 84 ? 8.503 7.315 -21.967 1.00 77.94 84 VAL A C 1
ATOM 681 O O . VAL A 1 84 ? 9.308 7.659 -22.825 1.00 77.94 84 VAL A O 1
ATOM 684 N N . LEU A 1 85 ? 8.806 6.382 -21.056 1.00 76.12 85 LEU A N 1
ATOM 685 C CA . LEU A 1 85 ? 10.118 5.731 -20.973 1.00 76.12 85 LEU A CA 1
ATOM 686 C C . LEU A 1 85 ? 10.321 4.617 -22.007 1.00 76.12 85 LEU A C 1
ATOM 688 O O . LEU A 1 85 ? 11.442 4.136 -22.147 1.00 76.12 85 LEU A O 1
ATOM 692 N N . ASN A 1 86 ? 9.261 4.203 -22.712 1.00 80.94 86 ASN A N 1
ATOM 693 C CA . ASN A 1 86 ? 9.287 3.166 -23.751 1.00 80.94 86 ASN A CA 1
ATOM 694 C C . ASN A 1 86 ? 9.986 1.848 -23.332 1.00 80.94 86 ASN A C 1
ATOM 696 O O . ASN A 1 86 ? 10.597 1.156 -24.142 1.00 80.94 86 ASN A O 1
ATOM 700 N N . ASP A 1 87 ? 9.896 1.497 -22.049 1.00 87.38 87 ASP A N 1
ATOM 701 C CA . ASP A 1 87 ? 10.478 0.289 -21.458 1.00 87.38 87 ASP A CA 1
ATOM 702 C C . ASP A 1 87 ? 9.347 -0.554 -20.860 1.00 87.38 87 ASP A C 1
ATOM 704 O O . ASP A 1 87 ? 8.873 -0.335 -19.740 1.00 87.38 87 ASP A O 1
ATOM 708 N N . ILE A 1 88 ? 8.887 -1.517 -21.659 1.00 88.62 88 ILE A N 1
ATOM 709 C CA . ILE A 1 88 ? 7.725 -2.364 -21.358 1.00 88.62 88 ILE A CA 1
ATOM 710 C C . ILE A 1 88 ? 7.963 -3.199 -20.095 1.00 88.62 88 ILE A C 1
ATOM 712 O O . ILE A 1 88 ? 7.049 -3.374 -19.285 1.00 88.62 88 ILE A O 1
ATOM 716 N N . ARG A 1 89 ? 9.191 -3.698 -19.901 1.00 91.31 89 ARG A N 1
ATOM 717 C CA . ARG A 1 89 ? 9.550 -4.521 -18.739 1.00 91.31 89 ARG A CA 1
ATOM 718 C C . ARG A 1 89 ? 9.400 -3.712 -17.459 1.00 91.31 89 ARG A C 1
ATOM 720 O O . ARG A 1 89 ? 8.755 -4.161 -16.512 1.00 91.31 89 ARG A O 1
ATOM 727 N N . MET A 1 90 ? 9.991 -2.522 -17.434 1.00 88.94 90 MET A N 1
ATOM 728 C CA . MET A 1 90 ? 9.910 -1.638 -16.282 1.00 88.94 90 MET A CA 1
ATOM 729 C C . MET A 1 90 ? 8.472 -1.189 -16.024 1.00 88.94 90 MET A C 1
ATOM 731 O O . MET A 1 90 ? 8.025 -1.234 -14.877 1.00 88.94 90 MET A O 1
ATOM 735 N N . PHE A 1 91 ? 7.738 -0.803 -17.071 1.00 88.94 91 PHE A N 1
ATOM 736 C CA . PHE A 1 91 ? 6.331 -0.428 -16.946 1.00 88.94 91 PHE A CA 1
ATOM 737 C C . PHE A 1 91 ? 5.517 -1.541 -16.274 1.00 88.94 91 PHE A C 1
ATOM 739 O O . PHE A 1 91 ? 4.817 -1.282 -15.296 1.00 88.94 91 PHE A O 1
ATOM 746 N N . ALA A 1 92 ? 5.666 -2.789 -16.730 1.00 91.25 92 ALA A N 1
ATOM 747 C CA . ALA A 1 92 ? 4.964 -3.934 -16.159 1.00 91.25 92 ALA A CA 1
ATOM 748 C C . ALA A 1 92 ? 5.328 -4.173 -14.682 1.00 91.25 92 ALA A C 1
ATOM 750 O O . ALA A 1 92 ? 4.444 -4.360 -13.846 1.00 91.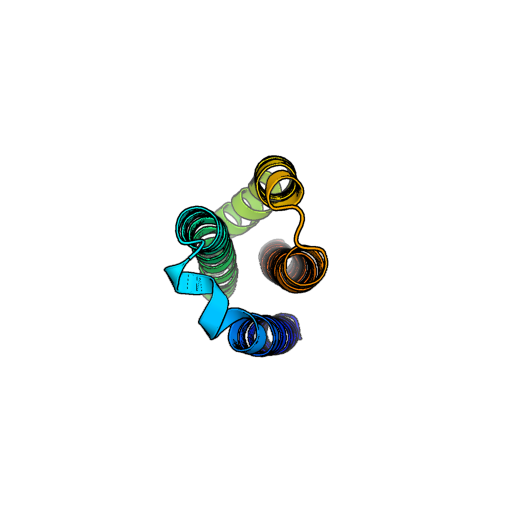25 92 ALA A O 1
ATOM 751 N N . LEU A 1 93 ? 6.617 -4.131 -14.328 1.00 93.44 93 LEU A N 1
ATOM 752 C CA . LEU A 1 93 ? 7.068 -4.347 -12.946 1.00 93.44 93 LEU A CA 1
ATOM 753 C C . LEU A 1 93 ? 6.575 -3.258 -11.993 1.00 93.44 93 LEU A C 1
ATOM 755 O O . LEU A 1 93 ? 6.105 -3.552 -10.893 1.00 93.44 93 LEU A O 1
ATOM 759 N N . LEU A 1 94 ? 6.649 -2.003 -12.420 1.00 91.12 94 LEU A N 1
ATOM 760 C CA . LEU A 1 94 ? 6.167 -0.887 -11.626 1.00 91.12 94 LEU A CA 1
ATOM 761 C C . LEU A 1 94 ? 4.628 -0.875 -11.528 1.00 91.12 94 LEU A C 1
ATOM 763 O O . LEU A 1 94 ? 4.089 -0.516 -10.481 1.00 91.12 94 LEU A O 1
ATOM 767 N N . ARG A 1 95 ? 3.911 -1.344 -12.561 1.00 90.56 95 ARG A N 1
ATOM 768 C CA . ARG A 1 95 ? 2.458 -1.556 -12.499 1.00 90.56 95 ARG A CA 1
ATOM 769 C C . ARG A 1 95 ? 2.083 -2.571 -11.418 1.00 90.56 95 ARG A C 1
ATOM 771 O O . ARG A 1 95 ? 1.207 -2.289 -10.610 1.00 90.56 95 ARG A O 1
ATOM 778 N N . LEU A 1 96 ? 2.801 -3.693 -11.327 1.00 94.25 96 LEU A N 1
ATOM 779 C CA . LEU A 1 96 ? 2.587 -4.690 -10.267 1.00 94.25 96 LEU A CA 1
ATOM 780 C C . LEU A 1 96 ? 2.840 -4.126 -8.856 1.00 94.25 96 LEU A C 1
ATOM 782 O O . LEU A 1 96 ? 2.184 -4.534 -7.889 1.00 94.25 96 LEU A O 1
ATOM 786 N N . ILE A 1 97 ? 3.794 -3.198 -8.725 1.00 94.25 97 ILE A N 1
ATOM 787 C CA . ILE A 1 97 ? 4.043 -2.473 -7.471 1.00 94.25 97 ILE A CA 1
ATOM 788 C C . ILE A 1 97 ? 2.847 -1.574 -7.139 1.00 94.25 97 ILE A C 1
ATOM 790 O O . ILE A 1 97 ? 2.356 -1.632 -6.012 1.00 94.25 97 ILE A O 1
ATOM 794 N N . LEU A 1 98 ? 2.341 -0.797 -8.101 1.00 91.81 98 LEU A N 1
ATOM 795 C CA . LEU A 1 98 ? 1.158 0.045 -7.899 1.00 91.81 98 LEU A CA 1
ATOM 796 C C . LEU A 1 98 ? -0.092 -0.758 -7.541 1.00 91.81 98 LEU A C 1
ATOM 798 O O . LEU A 1 98 ? -0.780 -0.402 -6.589 1.00 91.81 98 LEU A O 1
ATOM 802 N N . ASP A 1 99 ? -0.355 -1.864 -8.234 1.00 92.12 99 ASP A N 1
ATOM 803 C CA . ASP A 1 99 ? -1.503 -2.719 -7.928 1.00 92.12 99 ASP A CA 1
ATOM 804 C C . ASP A 1 99 ? -1.395 -3.275 -6.495 1.00 92.12 99 ASP A C 1
ATOM 806 O O . ASP A 1 99 ? -2.379 -3.348 -5.760 1.00 92.12 99 ASP A O 1
ATOM 810 N N . SER A 1 100 ? -0.181 -3.613 -6.047 1.00 96.31 100 SER A N 1
ATOM 811 C CA . SER A 1 100 ? 0.052 -4.036 -4.661 1.00 96.31 100 SER A CA 1
ATOM 812 C C . SER A 1 100 ? -0.156 -2.900 -3.656 1.00 96.31 100 SER A C 1
ATOM 814 O O . SER A 1 100 ? -0.707 -3.136 -2.583 1.00 96.31 100 SER A O 1
ATOM 816 N N . LEU A 1 101 ? 0.226 -1.669 -4.000 1.00 94.19 101 LEU A N 1
ATOM 817 C CA . LEU A 1 101 ? -0.033 -0.485 -3.179 1.00 94.19 101 LEU A CA 1
ATOM 818 C C . LEU A 1 101 ? -1.532 -0.188 -3.060 1.00 94.19 101 LEU A C 1
ATOM 820 O O . LEU A 1 101 ? -1.997 0.078 -1.952 1.00 94.19 101 LEU A O 1
ATOM 824 N N . GLN A 1 102 ? -2.294 -0.327 -4.148 1.00 92.06 102 GLN A N 1
ATOM 825 C CA . GLN A 1 102 ? -3.755 -0.217 -4.123 1.00 92.06 102 GLN A CA 1
ATOM 826 C C . GLN A 1 102 ? -4.358 -1.245 -3.162 1.00 92.06 102 GLN A C 1
ATOM 828 O O . GLN A 1 102 ? -5.194 -0.897 -2.333 1.00 92.06 102 GLN A O 1
ATOM 833 N N . ARG A 1 103 ? -3.891 -2.499 -3.205 1.00 95.31 103 ARG A N 1
ATOM 834 C CA . ARG A 1 103 ? -4.361 -3.543 -2.281 1.00 95.31 103 ARG A CA 1
ATOM 835 C C . ARG A 1 103 ? -4.046 -3.222 -0.823 1.00 95.31 103 ARG A C 1
ATOM 837 O O . ARG A 1 103 ? -4.889 -3.459 0.035 1.00 95.31 103 ARG A O 1
ATOM 844 N N . ILE A 1 104 ? -2.880 -2.647 -0.525 1.00 96.06 104 ILE A N 1
ATOM 845 C CA . ILE A 1 104 ? -2.560 -2.192 0.838 1.00 96.06 104 ILE A CA 1
ATOM 846 C C . ILE A 1 104 ? -3.527 -1.090 1.280 1.00 96.06 104 ILE A C 1
ATOM 848 O O . ILE A 1 104 ? -4.018 -1.129 2.410 1.00 96.06 104 ILE A O 1
ATOM 852 N N . THR A 1 105 ? -3.839 -0.135 0.401 1.00 94.00 105 THR A N 1
ATOM 853 C CA . THR A 1 105 ? -4.863 0.880 0.671 1.00 94.00 105 THR A CA 1
ATOM 854 C C . THR A 1 105 ? -6.225 0.240 0.922 1.00 94.00 105 THR A C 1
ATOM 856 O O . THR A 1 105 ? -6.842 0.571 1.927 1.00 94.00 105 THR A O 1
ATOM 859 N N . ASP A 1 106 ? -6.668 -0.707 0.092 1.00 93.81 106 ASP A N 1
ATOM 860 C CA . ASP A 1 106 ? -7.947 -1.408 0.269 1.00 93.81 106 ASP A CA 1
ATOM 861 C C . ASP A 1 106 ? -8.032 -2.084 1.642 1.00 93.81 106 ASP A C 1
ATOM 863 O O . ASP A 1 106 ? -8.950 -1.821 2.410 1.00 93.81 106 ASP A O 1
ATOM 867 N N . TYR A 1 107 ? -7.019 -2.870 2.009 1.00 97.19 107 TYR A N 1
ATOM 868 C CA . TYR A 1 107 ? -6.995 -3.555 3.303 1.00 97.19 107 TYR A CA 1
ATOM 869 C C . TYR A 1 107 ? -6.865 -2.602 4.494 1.00 97.19 107 TYR A C 1
ATOM 871 O O . TYR A 1 107 ? -7.309 -2.938 5.591 1.00 97.19 107 TYR A O 1
ATOM 879 N N . SER A 1 108 ? -6.276 -1.419 4.305 1.00 96.31 108 SER A N 1
ATOM 880 C CA . SER A 1 108 ? -6.275 -0.367 5.330 1.00 96.31 108 SER A CA 1
ATOM 881 C C . SER A 1 108 ? -7.684 0.193 5.549 1.00 96.31 108 SER A C 1
ATOM 883 O O . SER A 1 108 ? -8.052 0.550 6.665 1.00 96.31 108 SER A O 1
ATOM 885 N N . MET A 1 109 ? -8.502 0.232 4.499 1.00 95.31 109 MET A N 1
ATOM 886 C CA . MET A 1 109 ? -9.890 0.690 4.577 1.00 95.31 109 MET A CA 1
ATOM 887 C C . MET A 1 109 ? -10.780 -0.353 5.240 1.00 95.31 109 MET A C 1
ATOM 889 O O . MET A 1 109 ? -11.586 0.026 6.079 1.00 95.31 109 MET A O 1
ATOM 893 N N . ASP A 1 110 ? -10.542 -1.645 4.996 1.00 96.56 110 ASP A N 1
ATOM 894 C CA . ASP A 1 110 ? -11.206 -2.723 5.741 1.00 96.56 110 ASP A CA 1
ATOM 895 C C . ASP A 1 110 ? -10.957 -2.598 7.262 1.00 96.56 110 ASP A C 1
ATOM 897 O O . ASP A 1 110 ? -11.837 -2.872 8.076 1.00 96.56 110 ASP A O 1
ATOM 901 N N . ILE A 1 111 ? -9.751 -2.175 7.673 1.00 97.12 111 ILE A N 1
ATOM 902 C CA . ILE A 1 111 ? -9.421 -1.936 9.092 1.00 97.12 111 ILE A CA 1
ATOM 903 C C . ILE A 1 111 ? -10.199 -0.725 9.634 1.00 97.12 111 ILE A C 1
ATOM 905 O O . ILE A 1 111 ? -10.716 -0.766 10.756 1.00 97.12 111 ILE A O 1
ATOM 909 N N . ALA A 1 112 ? -10.294 0.354 8.853 1.00 96.19 112 ALA A N 1
ATOM 910 C CA . ALA A 1 112 ? -11.071 1.535 9.225 1.00 96.19 112 ALA A CA 1
ATOM 911 C C . ALA A 1 112 ? -12.573 1.212 9.344 1.00 96.19 112 ALA A C 1
ATOM 913 O O . ALA A 1 112 ? -13.203 1.587 10.330 1.00 96.19 112 ALA A O 1
ATOM 914 N N . GLU A 1 113 ? -13.129 0.451 8.405 1.00 95.81 113 GLU A N 1
ATOM 915 C CA . GLU A 1 113 ? -14.522 -0.003 8.430 1.00 95.81 113 GLU A CA 1
ATOM 916 C C . GLU A 1 113 ? -14.808 -0.864 9.668 1.00 95.81 113 GLU A C 1
ATOM 918 O O . GLU A 1 113 ? -15.701 -0.541 10.451 1.00 95.81 113 GLU A O 1
ATOM 923 N N . ALA A 1 114 ? -13.944 -1.842 9.963 1.00 96.00 114 ALA A N 1
ATOM 924 C CA . ALA A 1 114 ? -14.047 -2.637 11.187 1.00 96.00 114 ALA A CA 1
ATOM 925 C C . ALA A 1 114 ? -14.002 -1.777 12.468 1.00 96.00 114 ALA A C 1
ATOM 927 O O . ALA A 1 114 ? -14.641 -2.106 13.467 1.00 96.00 114 ALA A O 1
ATOM 928 N N . THR A 1 115 ? -13.263 -0.661 12.460 1.00 96.50 115 THR A N 1
ATOM 929 C CA . THR A 1 115 ? -13.233 0.287 13.590 1.00 96.50 115 THR A CA 1
ATOM 930 C C . THR A 1 115 ? -14.588 0.963 13.788 1.00 96.50 115 THR A C 1
ATOM 932 O O . THR A 1 115 ? -15.052 1.109 14.921 1.00 96.50 115 THR A O 1
ATOM 935 N N . ILE A 1 116 ? -15.235 1.384 12.701 1.00 95.06 116 ILE A N 1
ATOM 936 C CA . ILE A 1 116 ? -16.565 1.996 12.751 1.00 95.06 116 ILE A CA 1
ATOM 937 C C . ILE A 1 116 ? -17.562 0.983 13.306 1.00 95.06 116 ILE A C 1
ATOM 939 O O . ILE A 1 116 ? -18.231 1.296 14.288 1.00 95.06 116 ILE A O 1
ATOM 943 N N . ASP A 1 117 ? -17.589 -0.236 12.773 1.00 94.75 117 ASP A N 1
ATOM 944 C CA . ASP A 1 117 ? -18.507 -1.292 13.217 1.00 94.75 117 ASP A CA 1
ATOM 945 C C . ASP A 1 117 ? -18.362 -1.602 14.713 1.00 94.75 117 ASP A C 1
ATOM 947 O O . ASP A 1 117 ? -19.350 -1.737 15.437 1.00 94.75 117 ASP A O 1
ATOM 951 N N . LEU A 1 118 ? -17.123 -1.641 15.213 1.00 93.12 118 LEU A N 1
ATOM 952 C CA . LEU A 1 118 ? -16.827 -1.884 16.627 1.00 93.12 118 LEU A CA 1
ATOM 953 C C . LEU A 1 118 ? -17.183 -0.714 17.558 1.00 93.12 118 LEU A C 1
ATOM 955 O O . LEU A 1 118 ? -17.181 -0.908 18.774 1.00 93.12 118 LEU A O 1
ATOM 959 N N . THR A 1 119 ? -17.444 0.480 17.020 1.00 89.62 119 THR A N 1
ATOM 960 C CA . THR A 1 119 ? -17.754 1.704 17.787 1.00 89.62 119 THR A CA 1
ATOM 961 C C . THR A 1 119 ? -19.198 2.180 17.623 1.00 89.62 119 THR A C 1
ATOM 963 O O . THR A 1 119 ? -19.572 3.166 18.243 1.00 89.62 119 THR A O 1
ATOM 966 N N . VAL A 1 120 ? -20.015 1.514 16.793 1.00 80.31 120 VAL A N 1
ATOM 967 C CA . VAL A 1 120 ? -21.472 1.767 16.704 1.00 80.31 120 VAL A CA 1
ATOM 968 C C . VAL A 1 120 ? -22.234 1.188 17.912 1.00 80.31 120 VAL A C 1
ATOM 970 O O . VAL A 1 120 ? -23.389 1.549 18.117 1.00 80.31 120 VAL A O 1
ATOM 973 N N . LYS A 1 121 ? -21.617 0.304 18.707 1.00 53.56 121 LYS A N 1
ATOM 974 C CA . LYS A 1 121 ? -22.245 -0.306 19.890 1.00 53.56 121 LYS A CA 1
ATOM 975 C C . LYS A 1 121 ? -22.253 0.600 21.112 1.00 53.56 121 LYS A C 1
ATOM 977 O O . LYS A 1 121 ? -21.185 1.175 21.413 1.00 53.56 121 LYS A O 1
#

Secondary structure (DSSP, 8-state):
-HHHHHHHHHHHHHHHHHTTTTTGGGGHHHHHHHHHHHHHHHHHHHHHHHHHHTT-HHHHHHHHHHHHHHHHHHHHHHHHHHHTT--HHHHHHHHHHHHHHHHHHHHHHHHHHHHHHHH--